Protein AF-A0A2D8MLB2-F1 (afdb_monomer_lite)

Secondary structure (DSSP, 8-state):
-------EEEEETTEEEEEETTTTEE-SHHHHHHHHTT--PPPHHHHHHHHHHHTT-S------TTTHHHHHHHHHHHHHHHHHT-

Foldseek 3Di:
DAPPDDWDWDQDPLGIWTDDLVVLDIPDPVCVVCVVVVNNDRDVRSVVVVVCVVVVNDDDDDDGPVCVVVVVVVVVVRRVVSVVVD

Radius of gyration: 13.89 Å; chains: 1; bounding box: 35×29×31 Å

Sequence (86 aa):
MPSGRELWTVVGRTGDNLIFPHDDYCSCNGFYFSLMRKNMSICYHIRSLKIAKNKKKYSCIEISDYDYYTFFKLLNQSIQRQLEND

Structure (mmCIF, N/CA/C/O backbone):
data_AF-A0A2D8MLB2-F1
#
_entry.id   AF-A0A2D8MLB2-F1
#
loop_
_atom_site.group_PDB
_atom_site.id
_atom_site.type_symbol
_atom_site.label_atom_id
_atom_site.label_alt_id
_atom_site.label_comp_id
_atom_site.label_asym_id
_atom_site.label_entity_id
_atom_site.label_seq_id
_atom_site.pdbx_PDB_ins_code
_atom_site.Cartn_x
_atom_site.Cartn_y
_atom_site.Cartn_z
_atom_site.occupancy
_atom_site.B_iso_or_equiv
_atom_site.auth_seq_id
_atom_site.auth_comp_id
_atom_site.auth_asym_id
_atom_site.auth_atom_id
_atom_site.pdbx_PDB_model_num
ATOM 1 N N . MET A 1 1 ? -22.590 -6.122 6.434 1.00 57.47 1 MET A N 1
ATOM 2 C CA . MET A 1 1 ? -21.457 -7.053 6.621 1.00 57.47 1 MET A CA 1
ATOM 3 C C . MET A 1 1 ? -20.203 -6.283 6.240 1.00 57.47 1 MET A C 1
ATOM 5 O O . MET A 1 1 ? -20.260 -5.678 5.177 1.00 57.47 1 MET A O 1
ATOM 9 N N . PRO A 1 2 ? -19.159 -6.212 7.084 1.00 77.25 2 PRO A N 1
ATOM 10 C CA . PRO A 1 2 ? -17.936 -5.493 6.732 1.00 77.25 2 PRO A CA 1
ATOM 11 C C . PRO A 1 2 ? -17.266 -6.167 5.532 1.00 77.25 2 PRO A C 1
ATOM 13 O O . PRO A 1 2 ? -17.208 -7.395 5.467 1.00 77.25 2 PRO A O 1
ATOM 16 N N . SER A 1 3 ? -16.786 -5.374 4.577 1.00 85.88 3 SER A N 1
ATOM 17 C CA . SER A 1 3 ? -16.262 -5.891 3.307 1.00 85.88 3 SER A CA 1
ATOM 18 C C . SER A 1 3 ? -14.975 -6.711 3.423 1.00 85.88 3 SER A C 1
ATOM 20 O O . SER A 1 3 ? -14.631 -7.426 2.485 1.00 85.88 3 SER A O 1
ATOM 22 N N . GLY A 1 4 ? -14.251 -6.597 4.542 1.00 86.50 4 GLY A N 1
ATOM 23 C CA . GLY A 1 4 ? -12.969 -7.277 4.750 1.00 86.50 4 GLY A CA 1
ATOM 24 C C . GLY A 1 4 ? -11.854 -6.791 3.818 1.00 86.50 4 GLY A C 1
ATOM 25 O O . GLY A 1 4 ? -10.851 -7.481 3.657 1.00 86.50 4 GLY A O 1
ATOM 26 N N . ARG A 1 5 ? -12.024 -5.629 3.173 1.00 88.38 5 ARG A N 1
ATOM 27 C CA . ARG A 1 5 ? -11.005 -5.049 2.293 1.00 88.38 5 ARG A CA 1
ATOM 28 C C . ARG A 1 5 ? -9.787 -4.620 3.102 1.00 88.38 5 ARG A C 1
ATOM 30 O O . ARG A 1 5 ? -9.915 -3.927 4.105 1.00 88.38 5 ARG A O 1
ATOM 37 N N . GLU A 1 6 ? -8.607 -4.965 2.600 1.00 89.19 6 GLU A N 1
ATOM 38 C CA . GLU A 1 6 ? -7.331 -4.513 3.147 1.00 89.19 6 GLU A CA 1
ATOM 39 C C . GLU A 1 6 ? -6.646 -3.557 2.169 1.00 89.19 6 GLU A C 1
ATOM 41 O O . GLU A 1 6 ? -6.595 -3.808 0.963 1.00 89.19 6 GLU A O 1
ATOM 46 N N . LEU A 1 7 ? -6.070 -2.482 2.702 1.00 90.19 7 LEU A N 1
ATOM 47 C CA . LEU A 1 7 ? -5.212 -1.564 1.965 1.00 90.19 7 LEU A CA 1
ATOM 48 C C . LEU A 1 7 ? -3.880 -1.460 2.696 1.00 90.19 7 LEU A C 1
ATOM 50 O O . LEU A 1 7 ? -3.858 -1.176 3.892 1.00 90.19 7 LEU A O 1
ATOM 54 N N . TRP A 1 8 ? -2.777 -1.691 1.989 1.00 94.06 8 TRP A N 1
ATOM 55 C CA . TRP A 1 8 ? -1.449 -1.676 2.591 1.00 94.06 8 TRP A CA 1
ATOM 56 C C . TRP A 1 8 ? -0.610 -0.556 2.001 1.00 94.06 8 TRP A C 1
ATO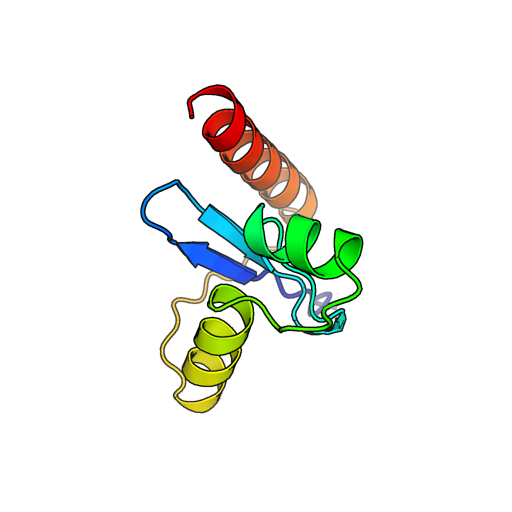M 58 O O . TRP A 1 8 ? -0.498 -0.427 0.783 1.00 94.06 8 TRP A O 1
ATOM 68 N N . THR A 1 9 ? 0.021 0.222 2.872 1.00 94.00 9 THR A N 1
ATOM 69 C CA . THR A 1 9 ? 1.030 1.208 2.494 1.00 94.00 9 THR A CA 1
ATOM 70 C C . THR A 1 9 ? 2.351 0.890 3.181 1.00 94.00 9 THR A C 1
ATOM 72 O O . THR A 1 9 ? 2.391 0.424 4.322 1.00 94.00 9 THR A O 1
ATOM 75 N N . VAL A 1 10 ? 3.456 1.119 2.475 1.00 93.19 10 VAL A N 1
ATOM 76 C CA . VAL A 1 10 ? 4.799 1.114 3.061 1.00 93.19 10 VAL A CA 1
ATOM 77 C C . VAL A 1 10 ? 5.376 2.511 2.934 1.00 93.19 10 VAL A C 1
ATOM 79 O O . VAL A 1 10 ? 5.570 3.004 1.823 1.00 93.19 10 VAL A O 1
ATOM 82 N N . VAL A 1 11 ? 5.660 3.117 4.085 1.00 88.94 11 VAL A N 1
ATOM 83 C CA . VAL A 1 11 ? 6.275 4.442 4.183 1.00 88.94 11 VAL A CA 1
ATOM 84 C C . VAL A 1 11 ? 7.748 4.333 3.800 1.00 88.94 11 VAL A C 1
ATOM 86 O O . VAL A 1 11 ? 8.518 3.606 4.437 1.00 88.94 11 VAL A O 1
ATOM 89 N N . GLY A 1 12 ? 8.128 5.014 2.722 1.00 83.06 12 GLY A N 1
ATOM 90 C CA . GLY A 1 12 ? 9.489 5.076 2.202 1.00 83.06 12 GLY A CA 1
ATOM 91 C C . GLY A 1 12 ? 10.116 6.457 2.387 1.00 83.06 12 GLY A C 1
ATOM 92 O O . GLY A 1 12 ? 9.478 7.404 2.835 1.00 83.06 12 GLY A O 1
ATOM 93 N N . ARG A 1 13 ? 11.398 6.587 2.021 1.00 79.94 13 ARG A N 1
ATOM 94 C CA . ARG A 1 13 ? 12.097 7.888 2.038 1.00 79.94 13 ARG A CA 1
ATOM 95 C C . ARG A 1 13 ? 11.606 8.844 0.948 1.00 79.94 13 ARG A C 1
ATOM 97 O O . ARG A 1 13 ? 11.643 10.045 1.157 1.00 79.94 13 ARG A O 1
ATOM 104 N N . THR A 1 14 ? 11.173 8.301 -0.185 1.00 78.56 14 THR A N 1
ATOM 105 C CA . THR A 1 14 ? 10.686 9.029 -1.369 1.00 78.56 14 THR A CA 1
ATOM 106 C C . THR A 1 14 ? 9.154 9.049 -1.422 1.00 78.56 14 THR A C 1
ATOM 108 O O . THR A 1 14 ? 8.563 9.126 -2.486 1.00 78.56 14 THR A O 1
ATOM 111 N N . GLY A 1 15 ? 8.491 8.855 -0.279 1.00 85.44 15 GLY A N 1
ATOM 112 C CA . GLY A 1 15 ? 7.036 8.763 -0.201 1.00 85.44 15 GLY A CA 1
ATOM 113 C C . GLY A 1 15 ? 6.499 7.355 0.043 1.00 85.44 15 GLY A C 1
ATOM 114 O O . GLY A 1 15 ? 7.233 6.379 0.254 1.00 85.44 15 GLY A O 1
ATOM 115 N N . ASP A 1 16 ? 5.175 7.282 0.056 1.00 90.88 16 ASP A N 1
ATOM 116 C CA . ASP A 1 16 ? 4.408 6.113 0.446 1.00 90.88 16 ASP A CA 1
ATOM 117 C C . ASP A 1 16 ? 4.102 5.250 -0.770 1.00 90.88 16 ASP A C 1
ATOM 119 O O . ASP A 1 16 ? 3.728 5.725 -1.839 1.00 90.88 16 ASP A O 1
ATOM 123 N N . ASN A 1 17 ? 4.232 3.939 -0.595 1.00 91.62 17 ASN A N 1
ATOM 124 C CA . ASN A 1 17 ? 3.988 2.984 -1.663 1.00 91.62 17 ASN A CA 1
ATOM 125 C C . ASN A 1 17 ? 2.754 2.155 -1.347 1.00 91.62 17 ASN A C 1
ATOM 127 O O . ASN A 1 17 ? 2.707 1.486 -0.313 1.00 91.62 17 ASN A O 1
ATOM 131 N N . LEU A 1 18 ? 1.784 2.169 -2.258 1.00 93.31 18 LEU A N 1
ATOM 132 C CA . LEU A 1 18 ? 0.607 1.319 -2.192 1.00 93.31 18 LEU A CA 1
ATOM 133 C C . LEU A 1 18 ? 0.987 -0.116 -2.555 1.00 93.31 18 LEU A C 1
ATOM 135 O O . LEU A 1 18 ? 1.714 -0.352 -3.526 1.00 93.31 18 LEU A O 1
ATOM 139 N N . ILE A 1 19 ? 0.489 -1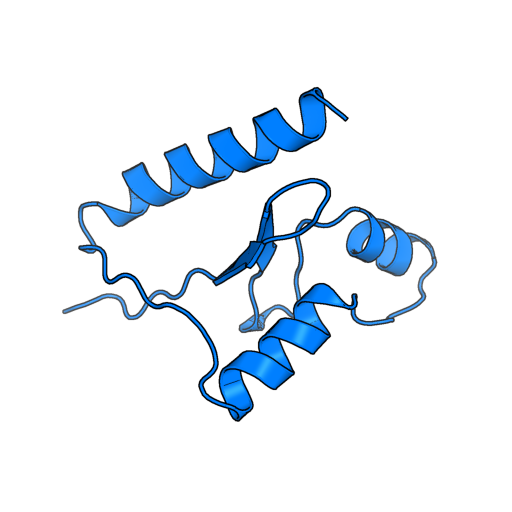.076 -1.783 1.00 92.94 19 ILE A N 1
ATOM 140 C CA . ILE A 1 19 ? 0.755 -2.498 -1.976 1.00 92.94 19 ILE A CA 1
ATOM 141 C C . ILE A 1 19 ? -0.563 -3.265 -1.982 1.00 92.94 19 ILE A C 1
ATOM 143 O O . ILE A 1 19 ? -1.365 -3.149 -1.054 1.00 92.94 19 ILE A O 1
ATOM 147 N N . PHE A 1 20 ? -0.745 -4.106 -3.000 1.00 89.25 20 PHE A N 1
ATOM 148 C CA . PHE A 1 20 ? -1.794 -5.123 -3.026 1.00 89.25 20 PHE A CA 1
ATOM 149 C C . PHE A 1 20 ? -1.125 -6.484 -2.812 1.00 89.25 20 PHE A C 1
ATOM 151 O O . PHE A 1 20 ? -0.569 -7.053 -3.752 1.00 89.25 20 PHE A O 1
ATOM 158 N N . PRO A 1 21 ? -1.097 -7.001 -1.568 1.00 80.31 21 PRO A N 1
ATOM 159 C CA . PRO A 1 21 ? -0.311 -8.188 -1.240 1.00 80.31 21 PRO A CA 1
ATOM 160 C C . PRO A 1 21 ? -0.842 -9.471 -1.886 1.00 80.31 21 PRO A C 1
ATOM 162 O O . PRO A 1 21 ? -0.073 -10.413 -2.036 1.00 80.31 21 PRO A O 1
ATOM 165 N N . HIS A 1 22 ? -2.125 -9.518 -2.256 1.00 83.69 22 HIS A N 1
ATOM 166 C CA . HIS A 1 22 ? -2.708 -10.659 -2.969 1.00 83.69 22 HIS A CA 1
ATOM 167 C C . HIS A 1 22 ? -2.205 -10.768 -4.411 1.00 83.69 22 HIS A C 1
ATOM 169 O O . HIS A 1 22 ? -2.031 -11.878 -4.902 1.00 83.69 22 HIS A O 1
ATOM 175 N N . ASP A 1 23 ? -1.910 -9.630 -5.040 1.00 83.50 23 ASP A N 1
ATOM 176 C CA . ASP A 1 23 ? -1.453 -9.553 -6.430 1.00 83.50 23 ASP A CA 1
ATOM 177 C C . ASP A 1 23 ? 0.077 -9.415 -6.540 1.00 83.50 23 ASP A C 1
ATOM 179 O O . ASP A 1 23 ? 0.605 -9.208 -7.630 1.00 83.50 23 ASP A O 1
ATOM 183 N N . ASP A 1 24 ? 0.798 -9.471 -5.407 1.00 85.56 24 ASP A N 1
ATOM 184 C CA . ASP A 1 24 ? 2.234 -9.166 -5.304 1.00 85.56 24 ASP A CA 1
ATOM 185 C C . ASP A 1 24 ? 2.612 -7.843 -6.016 1.00 85.56 24 ASP A C 1
ATOM 187 O O . ASP A 1 24 ? 3.691 -7.693 -6.591 1.00 85.56 24 ASP A O 1
ATOM 191 N N . TYR A 1 25 ? 1.716 -6.853 -5.948 1.00 89.06 25 TYR A N 1
ATOM 192 C CA . TYR A 1 25 ? 1.876 -5.552 -6.594 1.00 89.06 25 TYR A CA 1
ATOM 193 C C . TYR A 1 25 ? 2.407 -4.495 -5.627 1.00 89.06 25 TYR A C 1
ATOM 195 O O . TYR A 1 25 ? 1.959 -4.400 -4.483 1.00 89.06 25 TYR A O 1
ATOM 203 N N . CYS A 1 26 ? 3.292 -3.628 -6.122 1.00 91.19 26 CYS A N 1
ATOM 204 C CA . CYS A 1 26 ? 3.710 -2.411 -5.435 1.00 91.19 26 CYS A CA 1
ATOM 205 C C . CYS A 1 26 ? 3.761 -1.232 -6.407 1.00 91.19 26 CYS A C 1
ATOM 207 O O . CYS A 1 26 ? 4.291 -1.365 -7.506 1.00 91.19 26 CYS A O 1
ATOM 209 N N . SER A 1 27 ? 3.295 -0.059 -5.972 1.00 90.69 27 SER A N 1
ATOM 210 C CA . SER A 1 27 ? 3.318 1.170 -6.776 1.00 90.69 27 SER A CA 1
ATOM 211 C C . SER A 1 27 ? 4.711 1.780 -6.978 1.00 90.69 27 SER A C 1
ATOM 213 O O . SER A 1 27 ? 4.821 2.837 -7.589 1.00 90.69 27 SER A O 1
ATOM 215 N N . CYS A 1 28 ? 5.777 1.170 -6.452 1.00 89.19 28 CYS A N 1
ATOM 216 C CA . CYS A 1 28 ? 7.116 1.739 -6.548 1.00 89.19 28 CYS A CA 1
ATOM 217 C C . CYS A 1 28 ? 7.719 1.572 -7.952 1.00 89.19 28 CYS A C 1
ATOM 219 O O . CYS A 1 28 ? 7.583 0.525 -8.590 1.00 89.19 28 CYS A O 1
ATOM 221 N N . ASN A 1 29 ? 8.520 2.550 -8.382 1.00 86.44 29 ASN A N 1
ATOM 222 C CA . ASN A 1 29 ? 9.242 2.496 -9.661 1.00 86.44 29 ASN A CA 1
ATOM 223 C C . ASN A 1 29 ? 10.109 1.231 -9.802 1.00 86.44 29 ASN A C 1
ATOM 225 O O . ASN A 1 29 ? 10.203 0.642 -10.876 1.00 86.44 29 ASN A O 1
ATOM 229 N N . GLY A 1 30 ? 10.711 0.762 -8.702 1.00 84.50 30 GLY A N 1
ATOM 230 C CA . GLY A 1 30 ? 11.527 -0.456 -8.696 1.00 84.50 30 GLY A CA 1
ATOM 231 C C . GLY A 1 30 ? 10.761 -1.725 -9.093 1.00 84.50 30 GLY A C 1
ATOM 232 O O . GLY A 1 30 ? 11.340 -2.594 -9.740 1.00 84.50 30 GLY A O 1
ATOM 233 N N . PHE A 1 31 ? 9.473 -1.823 -8.747 1.00 87.88 31 PHE A N 1
ATOM 234 C CA . PHE A 1 31 ? 8.610 -2.923 -9.182 1.00 87.88 31 PHE A CA 1
ATOM 235 C C . PHE A 1 31 ? 8.280 -2.807 -10.675 1.00 87.88 31 PHE A C 1
ATOM 237 O O . PHE A 1 31 ? 8.415 -3.775 -11.419 1.00 87.88 31 PHE A O 1
ATOM 244 N N . TYR A 1 32 ? 7.938 -1.606 -11.147 1.00 85.44 32 TYR A N 1
ATOM 245 C CA . TYR A 1 32 ? 7.692 -1.377 -12.571 1.00 85.44 32 TYR A CA 1
ATOM 246 C C . TYR A 1 32 ? 8.910 -1.757 -13.433 1.00 85.44 32 TYR A C 1
ATOM 248 O O . TYR A 1 32 ? 8.792 -2.515 -14.398 1.00 85.44 32 TYR A O 1
ATOM 256 N N . PHE A 1 33 ? 10.110 -1.308 -13.054 1.00 85.19 33 PHE A N 1
ATOM 257 C CA . PHE A 1 33 ? 11.330 -1.637 -13.792 1.00 85.19 33 PHE A CA 1
ATOM 258 C C . PHE A 1 33 ? 11.687 -3.126 -13.747 1.00 85.19 33 PHE A C 1
ATOM 260 O O . PHE A 1 33 ? 12.258 -3.632 -14.716 1.00 85.19 33 PHE A 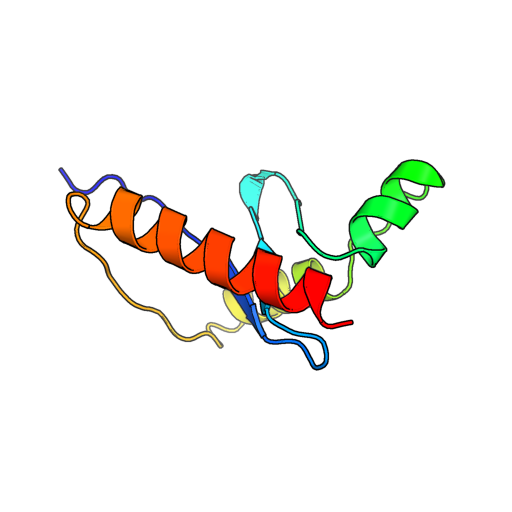O 1
ATOM 267 N N . SER A 1 34 ? 11.373 -3.838 -12.659 1.00 85.50 34 SER A N 1
ATOM 268 C CA . SER A 1 34 ? 11.642 -5.277 -12.574 1.00 85.50 34 SER A CA 1
ATOM 269 C C . SER A 1 34 ? 10.778 -6.058 -13.570 1.00 85.50 34 SER A C 1
ATOM 271 O O . SER A 1 34 ? 11.312 -6.865 -14.337 1.00 85.50 34 SER A O 1
ATOM 273 N N . LEU A 1 35 ? 9.489 -5.708 -13.676 1.00 84.75 35 LEU A N 1
ATOM 274 C CA . LEU A 1 35 ? 8.579 -6.249 -14.690 1.00 84.75 35 LEU A CA 1
ATOM 275 C C . LEU A 1 35 ? 9.078 -5.977 -16.115 1.00 84.75 35 LEU A C 1
ATOM 277 O O . LEU A 1 35 ? 9.157 -6.902 -16.924 1.00 84.75 35 LEU A O 1
ATOM 281 N N . MET A 1 36 ? 9.484 -4.737 -16.411 1.00 84.81 36 MET A N 1
ATOM 282 C CA . MET A 1 36 ? 9.993 -4.366 -17.741 1.00 84.81 36 MET A CA 1
ATOM 283 C C . MET A 1 36 ? 11.249 -5.153 -18.131 1.00 84.81 36 MET A C 1
ATOM 285 O O . MET A 1 36 ? 11.414 -5.548 -19.283 1.00 84.81 36 MET A O 1
ATOM 289 N N . ARG A 1 37 ? 12.130 -5.431 -17.165 1.00 84.38 37 ARG A N 1
ATOM 290 C CA . ARG A 1 37 ? 13.360 -6.207 -17.384 1.00 84.38 37 ARG A CA 1
ATOM 291 C C . ARG A 1 37 ? 13.125 -7.722 -17.431 1.00 84.38 37 ARG A C 1
ATOM 293 O O . ARG A 1 37 ? 14.100 -8.463 -17.513 1.00 84.38 37 ARG A O 1
ATOM 300 N N . LYS A 1 38 ? 11.869 -8.190 -17.340 1.00 77.75 38 LYS A N 1
ATOM 301 C CA . LYS A 1 38 ? 11.495 -9.606 -17.131 1.00 77.75 38 LYS A CA 1
ATOM 302 C C . LYS A 1 38 ? 12.222 -10.247 -15.944 1.00 77.75 38 LYS A C 1
ATOM 304 O O . LYS A 1 38 ? 12.372 -11.464 -15.871 1.00 77.75 38 LYS A O 1
ATOM 309 N N . ASN A 1 39 ? 12.679 -9.422 -15.007 1.00 69.62 39 ASN A N 1
ATOM 310 C CA . ASN A 1 39 ? 13.304 -9.873 -13.786 1.00 69.62 39 ASN A CA 1
ATOM 311 C C . ASN A 1 39 ? 12.194 -9.889 -12.739 1.00 69.62 39 ASN A C 1
ATOM 313 O O . ASN A 1 39 ? 11.834 -8.846 -12.203 1.00 69.62 39 ASN A O 1
ATOM 317 N N . MET A 1 40 ? 11.612 -11.061 -12.479 1.00 66.38 40 MET A N 1
ATOM 318 C CA . MET A 1 40 ? 10.517 -11.263 -11.514 1.00 66.38 40 MET A CA 1
ATOM 319 C C . MET A 1 40 ? 10.961 -11.061 -10.048 1.00 66.38 40 MET A C 1
ATOM 321 O O . MET A 1 40 ? 10.486 -11.728 -9.131 1.00 66.38 40 MET A O 1
ATOM 325 N N . SER A 1 41 ? 11.905 -10.154 -9.795 1.00 70.25 41 SER A N 1
ATOM 326 C CA . SER A 1 41 ? 12.350 -9.811 -8.457 1.00 70.25 41 SER A CA 1
ATOM 327 C C . SER A 1 41 ? 11.258 -9.023 -7.735 1.00 70.25 41 SER A C 1
ATOM 329 O O . SER A 1 41 ? 10.871 -7.933 -8.168 1.00 70.25 41 SER A O 1
ATOM 331 N N . ILE A 1 42 ? 10.810 -9.566 -6.605 1.00 79.69 42 ILE A N 1
ATOM 332 C CA . ILE A 1 42 ? 9.932 -8.894 -5.646 1.00 79.69 42 ILE A CA 1
ATOM 333 C C . ILE A 1 42 ? 10.655 -7.643 -5.130 1.00 79.69 42 ILE A C 1
ATOM 335 O O . ILE A 1 42 ? 11.795 -7.730 -4.665 1.00 79.69 42 ILE A O 1
ATOM 339 N N . CYS A 1 43 ? 10.010 -6.474 -5.192 1.00 89.12 43 CYS A N 1
ATOM 340 C CA . CYS A 1 43 ? 10.613 -5.256 -4.656 1.00 89.12 43 CYS A CA 1
ATOM 341 C C . CYS A 1 43 ? 10.773 -5.357 -3.130 1.00 89.12 43 CYS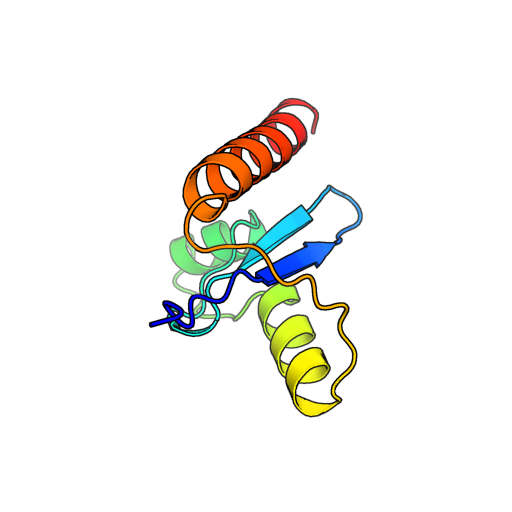 A C 1
ATOM 343 O O . CYS A 1 43 ? 10.033 -6.067 -2.437 1.00 89.12 43 CYS A O 1
ATOM 345 N N . TYR A 1 44 ? 11.734 -4.621 -2.568 1.00 88.69 44 TYR A N 1
ATOM 346 C CA . TYR A 1 44 ? 11.988 -4.697 -1.130 1.00 88.69 44 TYR A CA 1
ATOM 347 C C . TYR A 1 44 ? 10.772 -4.264 -0.293 1.00 88.69 44 TYR A C 1
ATOM 349 O O . TYR A 1 44 ? 10.631 -4.742 0.826 1.00 88.69 44 TYR A O 1
ATOM 357 N N . HIS A 1 45 ? 9.864 -3.434 -0.822 1.00 92.81 45 HIS A N 1
ATOM 358 C CA . HIS A 1 45 ? 8.639 -3.023 -0.126 1.00 92.81 45 HIS A CA 1
ATOM 359 C C . HIS A 1 45 ? 7.688 -4.197 0.134 1.00 92.81 45 HIS A C 1
ATOM 361 O O . HIS A 1 45 ? 7.248 -4.383 1.267 1.00 92.81 45 HIS A O 1
ATOM 367 N N . ILE A 1 46 ? 7.431 -5.039 -0.874 1.00 91.75 46 ILE A N 1
ATOM 368 C CA . ILE A 1 46 ? 6.616 -6.255 -0.710 1.00 91.75 46 ILE A CA 1
ATOM 369 C C . ILE A 1 46 ? 7.302 -7.209 0.273 1.00 91.75 46 ILE A C 1
ATOM 371 O O . ILE A 1 46 ? 6.654 -7.779 1.151 1.00 91.75 46 ILE A O 1
ATOM 375 N N . ARG A 1 47 ? 8.632 -7.353 0.181 1.00 91.31 47 ARG A N 1
ATOM 376 C CA . ARG A 1 47 ? 9.405 -8.173 1.127 1.00 91.31 47 ARG A CA 1
ATOM 377 C C . ARG A 1 47 ? 9.272 -7.657 2.564 1.00 91.31 47 ARG A C 1
ATOM 379 O O . ARG A 1 47 ? 9.024 -8.450 3.471 1.00 91.31 47 ARG A O 1
ATOM 386 N N . SER A 1 48 ? 9.402 -6.350 2.772 1.00 92.44 48 SER A N 1
ATOM 387 C CA . SER A 1 48 ? 9.228 -5.704 4.075 1.00 92.44 48 SER A CA 1
ATOM 388 C C . SER A 1 48 ? 7.815 -5.896 4.614 1.00 92.44 48 SER A C 1
ATOM 390 O O . SER A 1 48 ? 7.670 -6.256 5.780 1.00 92.44 48 SER A O 1
ATOM 392 N N . LEU A 1 49 ? 6.785 -5.757 3.771 1.00 93.88 49 LEU A N 1
ATOM 393 C CA . LEU A 1 49 ? 5.401 -6.015 4.161 1.00 93.88 49 LEU A CA 1
ATOM 394 C C . LEU A 1 49 ? 5.201 -7.469 4.611 1.00 93.88 49 LEU A C 1
ATOM 396 O O . LEU A 1 49 ? 4.631 -7.707 5.673 1.00 93.88 49 LEU A O 1
ATOM 400 N N . LYS A 1 50 ? 5.710 -8.450 3.853 1.00 92.44 50 LYS A N 1
ATOM 401 C CA . LYS A 1 50 ? 5.629 -9.877 4.221 1.00 92.44 50 LYS A CA 1
ATOM 402 C C . LYS A 1 50 ? 6.274 -10.140 5.591 1.00 92.44 50 LYS A C 1
ATOM 404 O O . LYS A 1 50 ? 5.697 -10.836 6.427 1.00 92.44 50 LYS A O 1
ATOM 409 N N . ILE A 1 51 ? 7.432 -9.530 5.859 1.00 94.31 51 ILE A N 1
ATOM 410 C CA . ILE A 1 51 ? 8.112 -9.613 7.164 1.00 94.31 51 ILE A CA 1
ATOM 411 C C . ILE A 1 51 ? 7.281 -8.940 8.266 1.00 94.31 51 ILE A C 1
ATOM 413 O O . ILE A 1 51 ? 7.144 -9.503 9.353 1.00 94.31 51 ILE A O 1
ATOM 417 N N . ALA A 1 52 ? 6.728 -7.755 8.000 1.00 95.06 52 ALA A N 1
ATOM 418 C CA . ALA A 1 52 ? 5.912 -6.995 8.940 1.00 95.06 52 ALA A CA 1
ATOM 419 C C . ALA A 1 52 ? 4.623 -7.738 9.316 1.00 95.06 52 ALA A C 1
ATOM 421 O O . ALA A 1 52 ? 4.330 -7.846 10.505 1.00 95.06 52 ALA A O 1
ATOM 422 N N . LYS A 1 53 ? 3.904 -8.323 8.343 1.00 93.62 53 LYS A N 1
ATOM 423 C CA . LYS A 1 53 ? 2.708 -9.149 8.592 1.00 93.62 53 LYS A CA 1
ATOM 424 C C . LYS A 1 53 ? 3.048 -10.360 9.460 1.00 93.62 53 LYS A C 1
ATOM 426 O O . LYS A 1 53 ? 2.406 -10.564 10.485 1.00 93.62 53 LYS A O 1
ATOM 431 N N . ASN A 1 54 ? 4.105 -11.105 9.117 1.00 95.94 54 ASN A N 1
ATOM 432 C CA . ASN A 1 54 ? 4.531 -12.277 9.893 1.00 95.94 54 ASN A CA 1
ATOM 433 C C . ASN A 1 54 ? 4.914 -11.909 11.340 1.00 95.94 54 ASN A C 1
ATOM 435 O O . ASN A 1 54 ? 4.542 -12.586 12.293 1.00 95.94 54 ASN A O 1
ATOM 439 N N . LYS A 1 55 ? 5.616 -10.786 11.523 1.00 97.38 55 LYS A N 1
ATOM 440 C CA . LYS A 1 55 ? 6.028 -10.305 12.850 1.00 97.38 55 LYS A CA 1
ATOM 441 C C . LYS A 1 55 ? 4.951 -9.499 13.584 1.00 97.38 55 LYS A C 1
ATOM 443 O O . LYS A 1 55 ? 5.230 -9.037 14.686 1.00 97.38 55 LYS A O 1
ATOM 448 N N . LYS A 1 56 ? 3.774 -9.287 12.982 1.00 95.81 56 LYS A N 1
ATOM 449 C CA . LYS A 1 56 ? 2.729 -8.369 13.471 1.00 95.81 56 LYS A CA 1
ATOM 450 C C . LYS A 1 56 ? 3.272 -6.969 13.811 1.00 95.81 56 LYS A C 1
ATOM 452 O O . LYS A 1 56 ? 2.909 -6.373 14.818 1.00 95.81 56 LYS A O 1
ATOM 457 N N . LYS A 1 57 ? 4.188 -6.458 12.982 1.00 96.31 57 LYS A N 1
ATOM 458 C CA . LYS A 1 57 ? 4.840 -5.145 13.131 1.00 96.31 57 LYS A CA 1
ATOM 459 C C . LYS A 1 57 ? 4.317 -4.156 12.093 1.00 96.31 57 LYS A C 1
ATOM 461 O O . LYS A 1 57 ? 5.029 -3.815 11.153 1.00 96.31 57 LYS A O 1
ATOM 466 N N . TYR A 1 58 ? 3.072 -3.732 12.254 1.00 95.38 58 TYR A N 1
ATOM 467 C CA . TYR A 1 58 ? 2.417 -2.744 11.399 1.00 95.38 58 TYR A CA 1
ATOM 468 C C . TYR A 1 58 ? 1.417 -1.923 12.219 1.00 95.38 58 TYR A C 1
ATOM 470 O O . TYR A 1 58 ? 0.976 -2.366 13.279 1.00 95.38 58 TYR A O 1
ATOM 478 N N . SER A 1 59 ? 1.072 -0.734 11.727 1.00 94.75 59 SER A N 1
ATOM 479 C CA . SER A 1 59 ? -0.062 0.034 12.246 1.00 94.75 59 SER A CA 1
ATOM 480 C C . SER A 1 59 ? -1.311 -0.330 11.451 1.00 94.75 59 SER A C 1
ATOM 482 O O . SER A 1 59 ? -1.227 -0.509 10.236 1.00 94.75 59 SER A O 1
ATOM 484 N N . CYS A 1 60 ? -2.447 -0.459 12.131 1.00 93.88 60 CYS A N 1
ATOM 485 C CA . CYS A 1 60 ? -3.738 -0.726 11.510 1.00 93.88 60 CYS A CA 1
ATOM 486 C C . CYS A 1 60 ? -4.684 0.433 11.813 1.00 93.88 60 CYS A C 1
ATOM 488 O O . CYS A 1 60 ? -4.742 0.903 12.949 1.00 93.88 60 CYS A O 1
ATOM 490 N N . ILE A 1 61 ? -5.423 0.869 10.798 1.00 92.50 61 ILE A N 1
ATOM 491 C CA . ILE A 1 61 ? -6.503 1.840 10.931 1.00 92.50 61 ILE A CA 1
ATOM 492 C C . ILE A 1 61 ? -7.733 1.189 10.314 1.00 92.50 61 ILE A C 1
ATOM 494 O O . ILE A 1 61 ? -7.705 0.791 9.150 1.00 92.50 61 ILE A O 1
ATOM 498 N N . GLU A 1 62 ? -8.797 1.070 11.098 1.00 92.94 62 GLU A N 1
ATOM 499 C CA . GLU A 1 62 ? -10.081 0.585 10.608 1.00 92.94 62 GLU A CA 1
ATOM 500 C C . GLU A 1 62 ? -10.887 1.760 10.054 1.00 92.94 62 GLU A C 1
ATOM 502 O O . GLU A 1 62 ? -11.014 2.805 10.693 1.00 92.94 62 GLU A O 1
ATOM 507 N N . ILE A 1 63 ? -11.423 1.586 8.849 1.00 92.31 63 ILE A N 1
ATOM 508 C CA . ILE A 1 63 ? -12.283 2.562 8.178 1.00 92.31 63 ILE A CA 1
ATOM 509 C C . ILE A 1 63 ? -13.620 1.911 7.852 1.00 92.31 63 ILE A C 1
ATOM 511 O O . ILE A 1 63 ? -13.689 0.711 7.576 1.00 92.31 63 ILE A O 1
ATOM 515 N N . SER A 1 64 ? -14.691 2.701 7.882 1.00 93.69 64 SER A N 1
ATOM 516 C CA . SER A 1 64 ? -16.008 2.199 7.510 1.00 93.69 64 SER A CA 1
ATOM 517 C C . SER A 1 64 ? -16.058 1.889 6.008 1.00 93.69 64 SER A C 1
ATOM 519 O O . SER A 1 64 ? -15.393 2.537 5.196 1.00 93.69 64 SER A O 1
ATOM 521 N N . ASP A 1 65 ? -16.898 0.930 5.612 1.00 93.06 65 ASP A N 1
ATOM 522 C CA . ASP A 1 65 ? -17.130 0.645 4.189 1.00 93.06 65 ASP A CA 1
ATOM 523 C C . ASP A 1 65 ? -17.686 1.868 3.437 1.00 93.06 65 ASP A C 1
ATOM 525 O O . ASP A 1 65 ? -17.460 2.004 2.234 1.00 93.06 65 ASP A O 1
ATOM 529 N N . TYR A 1 66 ? -18.384 2.762 4.145 1.00 94.00 66 TYR A N 1
ATOM 530 C CA . TYR A 1 66 ? -18.892 4.022 3.605 1.00 94.00 66 TYR A CA 1
ATOM 531 C C . TYR A 1 66 ? -17.749 4.991 3.264 1.00 94.00 66 TYR A C 1
ATOM 533 O O . TYR A 1 66 ? -17.751 5.608 2.199 1.00 94.00 66 TYR A O 1
ATOM 541 N N . ASP A 1 67 ? -16.730 5.066 4.121 1.00 94.00 67 ASP A N 1
ATOM 542 C CA . ASP A 1 67 ? -15.593 5.974 3.945 1.00 94.00 67 ASP A CA 1
ATOM 543 C C . ASP A 1 67 ? -14.519 5.424 3.002 1.00 94.00 67 ASP A C 1
ATOM 545 O O . ASP A 1 67 ? -13.679 6.188 2.521 1.00 94.00 67 ASP A O 1
ATOM 549 N N . TYR A 1 68 ? -14.547 4.119 2.704 1.00 92.38 68 TYR A N 1
ATOM 550 C CA . TYR A 1 68 ? -13.530 3.436 1.900 1.00 92.38 68 TYR A CA 1
ATOM 551 C C . TYR A 1 68 ? -13.205 4.172 0.597 1.00 92.38 68 TYR A C 1
ATOM 553 O O . TYR A 1 68 ? -12.038 4.430 0.305 1.00 92.38 68 TYR A O 1
ATOM 561 N N . TYR A 1 69 ? -14.227 4.533 -0.184 1.00 93.00 69 TYR A N 1
ATOM 562 C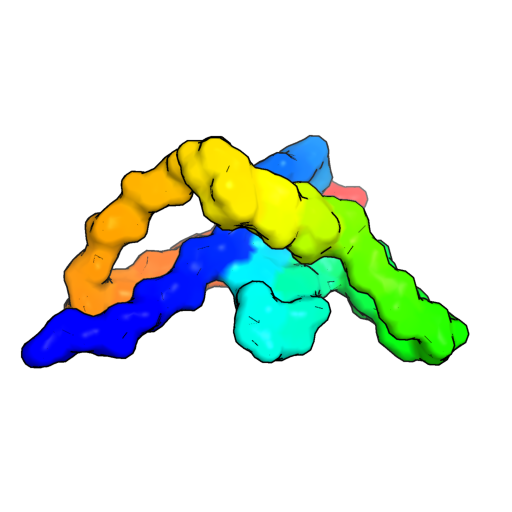 CA . TYR A 1 69 ? -14.019 5.173 -1.484 1.00 93.00 69 TYR A CA 1
ATOM 563 C C . TYR A 1 69 ? -13.347 6.543 -1.343 1.00 93.00 69 TYR A C 1
ATOM 565 O O . TYR A 1 69 ? -12.391 6.853 -2.059 1.00 93.00 69 TYR A O 1
ATOM 573 N N . THR A 1 70 ? -13.817 7.350 -0.390 1.00 95.75 70 THR A N 1
ATOM 574 C CA . THR A 1 70 ? -13.255 8.673 -0.100 1.00 95.75 70 THR A CA 1
ATOM 575 C C . THR A 1 70 ? -11.809 8.551 0.363 1.00 95.75 70 THR A C 1
ATO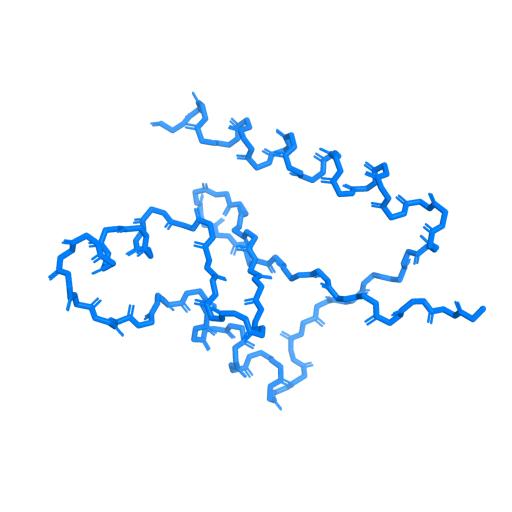M 577 O O . THR A 1 70 ? -10.935 9.237 -0.166 1.00 95.75 70 THR A O 1
ATOM 580 N N . PHE A 1 71 ? -11.537 7.635 1.292 1.00 94.19 71 PHE A N 1
ATOM 581 C CA . PHE A 1 71 ? -10.194 7.389 1.799 1.00 94.19 71 PHE A CA 1
ATOM 582 C C . PHE A 1 71 ? -9.245 6.931 0.688 1.00 94.19 71 PHE A C 1
ATOM 584 O O . PHE A 1 71 ? -8.173 7.506 0.512 1.00 94.19 71 PHE A O 1
ATOM 591 N N . PHE A 1 72 ? -9.656 5.948 -0.115 1.00 92.44 72 PHE A N 1
ATOM 592 C CA . PHE A 1 72 ? -8.856 5.431 -1.223 1.00 92.44 72 PHE A CA 1
ATOM 593 C C . PHE A 1 72 ? -8.540 6.516 -2.259 1.00 92.44 72 PHE A C 1
ATOM 595 O O . PHE A 1 72 ? -7.408 6.617 -2.737 1.00 92.44 72 PHE A O 1
ATOM 602 N N . LYS A 1 73 ? -9.517 7.373 -2.579 1.00 94.69 73 LYS A N 1
ATOM 603 C CA . LYS A 1 73 ? -9.319 8.516 -3.476 1.00 94.69 73 LYS A CA 1
ATOM 604 C C . LYS A 1 73 ? -8.275 9.490 -2.925 1.00 94.69 73 LYS A C 1
ATOM 606 O O . LYS A 1 73 ? -7.369 9.871 -3.662 1.00 94.69 73 LYS A O 1
ATOM 611 N N . LEU A 1 74 ? -8.387 9.874 -1.653 1.00 94.50 74 LEU A N 1
ATOM 612 C CA . LEU A 1 74 ? -7.447 10.795 -1.005 1.00 94.50 74 LEU A CA 1
ATOM 613 C C . LEU A 1 74 ? -6.040 10.199 -0.906 1.00 94.50 74 LEU A C 1
ATOM 615 O O . LEU A 1 74 ? -5.063 10.890 -1.191 1.00 94.50 74 LEU A O 1
ATOM 619 N N . LEU A 1 75 ? -5.934 8.912 -0.570 1.00 91.88 75 LEU A N 1
ATOM 620 C CA . LEU A 1 75 ? -4.653 8.216 -0.519 1.00 91.88 75 LEU A CA 1
ATOM 621 C C . LEU A 1 75 ? -3.972 8.207 -1.889 1.00 91.88 75 LEU A C 1
ATOM 623 O O . LEU A 1 75 ? -2.807 8.578 -1.991 1.00 91.88 75 LEU A O 1
ATOM 627 N N . ASN A 1 76 ? -4.697 7.838 -2.948 1.00 90.75 76 ASN A N 1
ATOM 628 C CA . ASN A 1 76 ? -4.138 7.851 -4.299 1.00 90.75 76 ASN A CA 1
ATOM 629 C C . ASN A 1 76 ? -3.690 9.252 -4.713 1.00 90.75 76 ASN A C 1
ATOM 631 O O . ASN A 1 76 ? -2.607 9.396 -5.263 1.00 90.75 76 ASN A O 1
ATOM 635 N N . GLN A 1 77 ? -4.476 10.289 -4.416 1.00 91.88 77 GLN A N 1
ATOM 636 C CA . GLN A 1 77 ? -4.074 11.672 -4.686 1.00 91.88 77 GLN A CA 1
ATOM 637 C C . GLN A 1 77 ? -2.799 12.062 -3.929 1.00 91.88 77 GLN A C 1
ATOM 639 O O . GLN A 1 77 ? -1.943 12.738 -4.493 1.00 91.88 77 GLN A O 1
ATOM 644 N N . SER A 1 78 ? -2.655 11.623 -2.676 1.00 89.81 78 SER A N 1
ATOM 645 C CA . SER A 1 78 ? -1.444 11.844 -1.882 1.00 89.81 78 SER A CA 1
ATOM 646 C C . SER A 1 78 ? -0.223 11.181 -2.522 1.00 89.81 78 SER A C 1
ATOM 648 O O . SER A 1 78 ? 0.801 11.832 -2.698 1.00 89.81 78 SER A O 1
ATOM 650 N N . ILE A 1 79 ? -0.350 9.916 -2.933 1.00 88.94 79 ILE A N 1
ATOM 651 C CA . ILE A 1 79 ? 0.736 9.163 -3.578 1.00 88.94 79 ILE A CA 1
ATOM 652 C C . ILE A 1 79 ? 1.101 9.773 -4.939 1.00 88.94 79 ILE A C 1
ATOM 654 O O . ILE A 1 79 ? 2.277 9.925 -5.244 1.00 88.94 79 ILE A O 1
ATOM 658 N N . GLN A 1 80 ? 0.120 10.180 -5.752 1.00 86.31 80 GLN A N 1
ATOM 659 C CA . GLN A 1 80 ? 0.393 10.826 -7.045 1.00 86.31 80 GLN A CA 1
ATOM 660 C C . GLN A 1 80 ? 1.163 12.139 -6.879 1.00 86.31 80 GLN A C 1
ATOM 662 O O . GLN A 1 80 ? 2.154 12.357 -7.567 1.00 86.31 80 GLN A O 1
ATOM 667 N N . ARG A 1 81 ? 0.780 12.973 -5.904 1.00 86.94 81 ARG A N 1
ATOM 668 C CA . ARG A 1 81 ? 1.521 14.207 -5.604 1.00 86.94 81 ARG A CA 1
ATOM 669 C C . ARG A 1 81 ? 2.961 13.935 -5.184 1.00 86.94 81 ARG A C 1
ATOM 671 O O . ARG A 1 81 ? 3.816 14.763 -5.454 1.00 86.94 81 ARG A O 1
ATOM 678 N N . GLN A 1 82 ? 3.245 12.823 -4.508 1.00 83.12 82 GLN A N 1
ATOM 679 C CA . GLN A 1 82 ? 4.625 12.473 -4.157 1.00 83.12 82 GLN A CA 1
ATOM 680 C C . GLN A 1 82 ? 5.463 12.223 -5.419 1.00 83.12 82 GLN A C 1
ATOM 682 O O . GLN A 1 82 ? 6.570 12.732 -5.508 1.00 83.12 82 GLN A O 1
ATOM 687 N N . LEU A 1 83 ? 4.902 11.538 -6.421 1.00 75.25 83 LEU A N 1
ATOM 688 C CA . LEU A 1 83 ? 5.585 11.243 -7.687 1.00 75.25 83 LEU A CA 1
ATOM 689 C C . LEU A 1 83 ? 5.816 12.477 -8.570 1.00 75.25 83 LEU A C 1
ATOM 691 O O . LEU A 1 83 ? 6.768 12.501 -9.337 1.00 75.25 83 LEU A O 1
ATOM 695 N N . GLU A 1 84 ? 4.941 13.481 -8.496 1.00 76.44 84 GLU A N 1
ATOM 696 C CA . GLU A 1 84 ? 5.080 14.736 -9.254 1.00 76.44 84 GLU A CA 1
ATOM 697 C C . GLU A 1 84 ? 6.161 15.673 -8.685 1.00 76.44 84 GLU A C 1
ATOM 699 O O . GLU A 1 84 ? 6.584 16.599 -9.374 1.00 76.44 84 GLU A O 1
ATOM 704 N N . ASN A 1 85 ? 6.577 15.461 -7.432 1.00 63.69 85 ASN A N 1
ATOM 705 C CA . ASN A 1 85 ? 7.529 16.315 -6.714 1.00 63.69 85 ASN A CA 1
ATOM 706 C C . ASN A 1 85 ? 8.942 15.702 -6.580 1.00 63.69 85 ASN A C 1
ATOM 708 O O . ASN A 1 85 ? 9.804 16.340 -5.971 1.00 63.69 85 ASN A O 1
ATOM 712 N N . ASP A 1 86 ? 9.163 14.500 -7.124 1.00 57.84 86 ASP A N 1
ATOM 713 C CA . ASP A 1 86 ? 10.464 13.813 -7.241 1.00 57.84 86 ASP A CA 1
ATOM 714 C C . ASP A 1 86 ? 11.134 14.104 -8.601 1.00 57.84 86 ASP A C 1
ATOM 716 O O . ASP A 1 86 ? 12.383 14.226 -8.632 1.00 57.84 86 ASP A O 1
#

pLDDT: mean 87.59, std 8.26, range [57.47, 97.38]